Protein 2YXY (pdb70)

Radius of gyration: 14.59 Å; Cα contacts (8 Å, |Δi|>4): 160; chains: 1; bounding box: 30×33×34 Å

CATH classification: 1.10.287.880 (+1 more: 2.30.30.340)

Nearest PDB structures (foldseek):
  2yxy-assembly1_A  TM=1.010E+00  e=5.519E-20  Geobacillus kaustophilus HTA426
  1sf9-assembly1_A  TM=9.193E-01  e=1.520E-12  Bacillus subtilis
  7svs-assembly1_G  TM=8.072E-01  e=2.780E+00  Trichoderma reesei QM6a
  1luw-assembly1_B-2  TM=6.504E-01  e=1.474E+00  Homo sapiens
  1em1-assembly1_A  TM=4.804E-01  e=1.383E+00  Homo sapiens

Solvent-accessible surface area: 6908 Å² total; per-residue (Å²): 227,145,104,170,38,66,106,31,81,125,110,48,5,86,103,18,19,65,80,4,68,69,90,4,104,100,3,109,132,122,51,82,111,109,85,73,50,76,50,66,180,93,10,10,43,0,95,0,75,53,62,80,47,69,47,6,87,83,42,82,89,14,49,5,87,75,19,107,51,50,85,0,56,0,127,70,40,121,59,12,66,0,78,0,82,81,94,150,46,120,58,128,57,56,36,10,15,0,14,50,4,79,98,120

B-factor: mean 43.0, std 20.21, range [13.21, 140.35]

Secondary structure (DSSP, 8-sta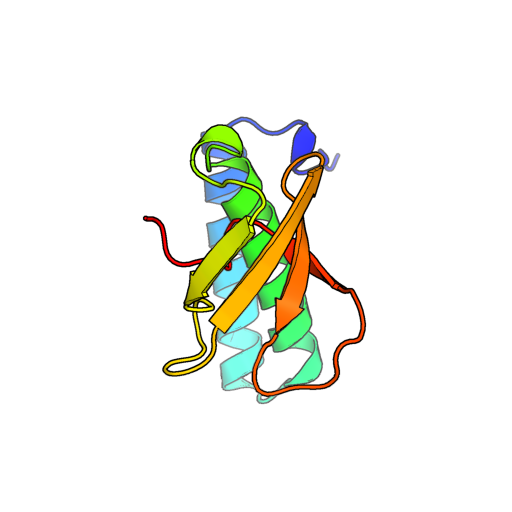te):
----GGG--HHHHHHHHHHHHHHHHHHHHHT-HHHHHHHHHHHHHHHHTTS-GGG--TT-EEEETTEEEEEEEEEEEETTEEEEEETTS-S--EEEEGGGB---

Foldseek 3Di:
DDDDLLPDDLVVLVVLLVVLVVVLVVCVVVVVVVSNVVSVQSNLQSVLSVDDQVLDDAQDKFDFAPHPPKIWHFHDDDDQWGWTGIPPDDRDIDIDGVSGGPGD

Sequence (104 aa):
EQKRYSEMTKEELQQEIAMLTEKARKAEQMGMVNEYAVYERKIAMAKAYMLNPADFHPGEIYEIEGAPGEYFKVRYLKGVFAWGWRLKGNGEEEALPISLLRKP

InterPro domains:
  IPR014938 YfhH-like [PF08838] (7-105)
  IPR036289 Hypothetical protein YfhH [SSF101697] (4-108)

Structure (mmCIF, N/CA/C/O backbone):
data_2YXY
#
_entry.id   2YXY
#
_cell.length_a   75.689
_cell.length_b   75.689
_cell.length_c   64.180
_cell.angle_alpha   90.00
_cell.angle_beta   90.00
_cell.angle_gamma   90.00
#
_symmetry.space_group_name_H-M   'P 43 21 2'
#
loop_
_entity.id
_entity.type
_entity.pdbx_description
1 polymer 'Hypothetical conserved protein, GK0453'
2 water water
#
loop_
_atom_site.group_PDB
_atom_site.id
_atom_site.type_symbol
_atom_site.label_atom_id
_atom_site.label_alt_id
_atom_site.label_comp_id
_atom_site.label_asym_id
_atom_site.label_entity_id
_atom_site.label_seq_id
_atom_site.pdbx_PDB_ins_code
_atom_site.Cartn_x
_atom_site.Cartn_y
_atom_site.Cartn_z
_atom_site.occupancy
_atom_site.B_iso_or_equiv
_atom_site.auth_seq_id
_atom_site.auth_comp_id
_atom_site.auth_asym_id
_atom_site.auth_atom_id
_atom_site.pdbx_PDB_model_num
ATOM 1 N N . GLU A 1 7 ? 4.888 57.817 21.013 1.00 74.19 5 GLU A N 1
ATOM 2 C CA . GLU A 1 7 ? 4.286 56.736 20.187 1.00 73.26 5 GLU A CA 1
ATOM 3 C C . GLU A 1 7 ? 5.358 56.080 19.309 1.00 68.49 5 GLU A C 1
ATOM 4 O O . GLU A 1 7 ? 6.235 56.753 18.778 1.00 70.31 5 GLU A O 1
ATOM 10 N N . GLN A 1 8 ? 5.262 54.765 19.148 1.00 63.22 6 GLN A N 1
ATOM 11 C CA . GLN A 1 8 ? 6.252 53.974 18.422 1.00 56.95 6 GLN A CA 1
ATOM 12 C C . GLN A 1 8 ? 7.069 54.410 17.209 1.00 49.44 6 GLN A C 1
ATOM 13 O O . GLN A 1 8 ? 6.572 54.675 16.114 1.00 44.56 6 GLN A O 1
ATOM 19 N N . LYS A 1 9 ? 8.371 54.453 17.442 1.00 41.61 7 LYS A N 1
ATOM 20 C CA . LYS A 1 9 ? 9.312 54.775 16.391 1.00 40.40 7 LYS A CA 1
ATOM 21 C C . LYS A 1 9 ? 9.575 53.473 15.623 1.00 32.78 7 LYS A C 1
ATOM 22 O O . LYS A 1 9 ? 9.582 52.380 16.203 1.00 31.16 7 LYS A O 1
ATOM 28 N N . ARG A 1 10 ? 9.787 53.608 14.325 1.00 28.68 8 ARG A N 1
ATOM 29 C CA . ARG A 1 10 ? 10.153 52.500 13.456 1.00 31.56 8 ARG A CA 1
ATOM 30 C C . ARG A 1 10 ? 11.603 52.147 13.807 1.00 26.06 8 ARG A C 1
ATOM 31 O O . ARG A 1 10 ? 12.363 53.011 14.240 1.00 20.47 8 ARG A O 1
ATOM 39 N N . TYR A 1 11 ? 11.994 50.890 13.634 1.00 26.40 9 TYR A N 1
ATOM 40 C CA . TYR A 1 11 ? 13.361 50.524 13.962 1.00 23.65 9 TYR A CA 1
ATOM 41 C C . TYR A 1 11 ? 14.376 51.369 13.191 1.00 23.89 9 TYR A C 1
ATOM 42 O O . TYR A 1 11 ? 15.455 51.706 13.720 1.00 20.98 9 TYR A O 1
ATOM 51 N N . SER A 1 12 ? 14.024 51.752 11.969 1.00 21.73 10 SER A N 1
ATOM 52 C CA . SER A 1 12 ? 14.935 52.559 11.146 1.00 27.01 10 SER A CA 1
ATOM 53 C C . SER A 1 12 ? 15.154 53.986 11.662 1.00 22.80 10 SER A C 1
ATOM 54 O O . SER A 1 12 ? 16.011 54.697 11.150 1.00 23.01 10 SER A O 1
ATOM 57 N N . GLU A 1 13 ? 14.405 54.393 12.685 1.00 22.25 11 GLU A N 1
ATOM 58 C CA . GLU A 1 13 ? 14.529 55.743 13.249 1.00 26.99 11 GLU A CA 1
ATOM 59 C C . GLU A 1 13 ? 15.112 55.732 14.664 1.00 27.22 11 GLU A C 1
ATOM 60 O O . GLU A 1 13 ? 15.381 56.782 15.241 1.00 25.79 11 GLU A O 1
ATOM 66 N N . MET A 1 14 ? 15.329 54.551 15.224 1.00 23.44 12 MET A N 1
ATOM 67 C CA . MET A 1 14 ? 15.835 54.466 16.594 1.00 22.14 12 MET A CA 1
ATOM 68 C C . MET A 1 14 ? 17.317 54.600 16.735 1.00 22.14 12 MET A C 1
ATOM 69 O O . MET A 1 14 ? 18.059 54.304 15.813 1.00 24.84 12 MET A O 1
ATOM 74 N N . THR A 1 15 ? 17.737 55.036 17.919 1.00 22.33 13 THR A N 1
ATOM 75 C CA . THR A 1 15 ? 19.149 55.150 18.240 1.00 22.63 13 THR A CA 1
ATOM 76 C C . THR A 1 15 ? 19.527 53.737 18.692 1.00 23.86 13 THR A C 1
ATOM 77 O O . THR A 1 15 ? 18.661 52.870 18.882 1.00 22.49 13 THR A O 1
ATOM 81 N N . LYS A 1 16 ? 20.807 53.527 18.945 1.00 20.00 14 LYS A N 1
ATOM 82 C CA . LYS A 1 16 ? 21.269 52.217 19.365 1.00 22.38 14 LYS A CA 1
ATOM 83 C C . LYS A 1 16 ? 20.656 51.878 20.722 1.00 24.71 14 LYS A C 1
ATOM 84 O O . LYS A 1 16 ? 20.194 50.754 20.959 1.00 19.97 14 LYS A O 1
ATOM 90 N N . GLU A 1 17 ? 20.640 52.855 21.617 1.00 24.20 15 GLU A N 1
ATOM 91 C CA . GLU A 1 17 ? 20.059 52.635 22.939 1.00 31.61 15 GLU A CA 1
ATOM 92 C C . GLU A 1 17 ? 18.587 52.202 22.847 1.00 28.63 15 GLU A C 1
ATOM 93 O O . GLU A 1 17 ? 18.148 51.324 23.586 1.00 30.65 15 GLU A O 1
ATOM 99 N N . GLU A 1 18 ? 17.836 52.805 21.927 1.00 25.10 16 GLU A N 1
ATOM 100 C CA . GLU A 1 18 ? 16.430 52.471 21.753 1.00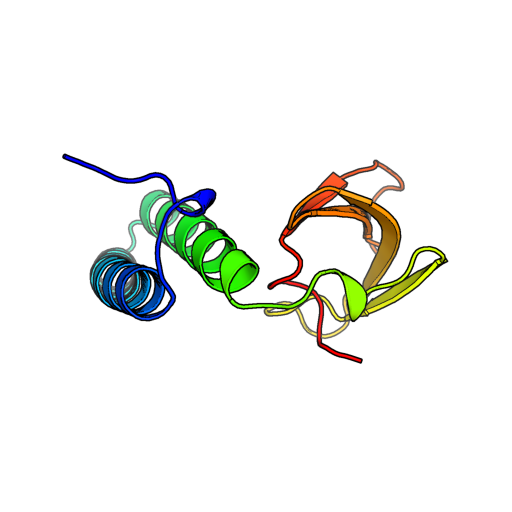 24.57 16 GLU A CA 1
ATOM 101 C C . GLU A 1 18 ? 16.266 51.087 21.135 1.00 24.36 16 GLU A C 1
ATOM 102 O O . GLU A 1 18 ? 15.375 50.337 21.515 1.00 25.33 16 GLU A O 1
ATOM 108 N N . LEU A 1 19 ? 17.131 50.747 20.188 1.00 19.96 17 LEU A N 1
ATOM 109 C CA . LEU A 1 19 ? 17.065 49.435 19.578 1.00 23.42 17 LEU A CA 1
ATOM 110 C C . LEU A 1 19 ? 17.343 48.380 20.642 1.00 24.39 17 LEU A C 1
ATOM 111 O O . LEU A 1 19 ? 16.626 47.389 20.708 1.00 24.48 17 LEU A O 1
ATOM 116 N N . GLN A 1 20 ? 18.349 48.614 21.493 1.00 24.27 18 GLN A N 1
ATOM 117 C CA . GLN A 1 20 ? 18.701 47.642 22.547 1.00 28.46 18 GLN A CA 1
ATOM 118 C C . GLN A 1 20 ? 17.567 47.412 23.542 1.00 29.27 18 GLN A C 1
ATOM 119 O O . GLN A 1 20 ? 17.337 46.273 23.981 1.00 28.64 18 GLN A O 1
ATOM 125 N N . GLN A 1 21 ? 16.894 48.502 23.919 1.00 22.64 19 GLN A N 1
ATOM 126 C CA . GLN A 1 21 ? 15.761 48.438 24.834 1.00 29.88 19 GLN A CA 1
ATOM 127 C C . GLN A 1 21 ? 14.603 47.683 24.156 1.00 27.96 19 GLN A C 1
ATOM 128 O O . GLN A 1 21 ? 13.905 46.903 24.796 1.00 24.26 19 GLN A O 1
ATOM 134 N N . GLU A 1 22 ? 14.375 47.947 22.871 1.00 22.28 20 GLU A N 1
ATOM 135 C CA . GLU A 1 22 ? 13.319 47.239 22.171 1.00 26.45 20 GLU A CA 1
ATOM 136 C C . GLU A 1 22 ? 13.685 45.729 22.181 1.00 24.80 20 GLU A C 1
ATOM 137 O O . GLU A 1 22 ? 12.865 44.876 22.498 1.00 21.35 20 GLU A O 1
ATOM 143 N N . ILE A 1 23 ? 14.938 45.413 21.887 1.00 19.06 21 ILE A N 1
ATOM 144 C CA . ILE A 1 23 ? 15.346 44.014 21.859 1.00 23.66 21 ILE A CA 1
ATOM 145 C C . ILE A 1 23 ? 15.166 43.332 23.213 1.00 27.17 21 ILE A C 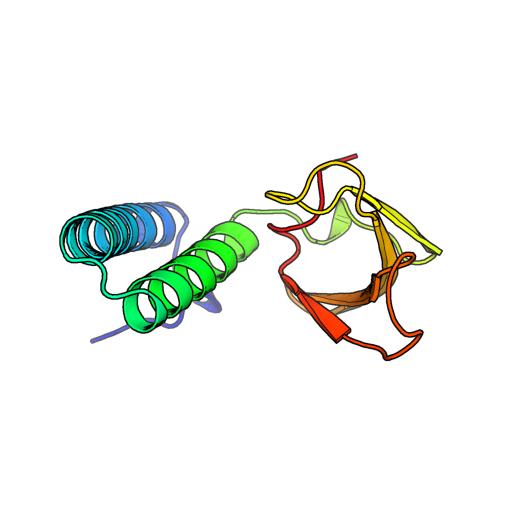1
ATOM 146 O O . ILE A 1 23 ? 14.742 42.170 23.269 1.00 21.77 21 ILE A O 1
ATOM 151 N N . ALA A 1 24 ? 15.484 44.041 24.299 1.00 26.02 22 ALA A N 1
ATOM 152 C CA . ALA A 1 24 ? 15.327 43.482 25.650 1.00 27.15 22 ALA A CA 1
ATOM 153 C C . ALA A 1 24 ? 13.840 43.195 25.924 1.00 27.00 22 ALA A C 1
ATOM 154 O O . ALA A 1 24 ? 13.486 42.186 26.519 1.00 28.30 22 ALA A O 1
ATOM 156 N N . MET A 1 25 ? 12.973 44.097 25.498 1.00 22.85 23 MET A N 1
ATOM 157 C CA . MET A 1 25 ? 11.539 43.923 25.696 1.00 23.36 23 MET A CA 1
ATOM 158 C C . MET A 1 25 ? 11.015 42.734 24.866 1.00 24.69 23 MET A C 1
ATOM 159 O O . MET A 1 25 ? 10.245 41.905 25.355 1.00 22.42 23 MET A O 1
ATOM 164 N N . LEU A 1 26 ? 11.437 42.661 23.606 1.00 24.41 24 LEU A N 1
ATOM 165 C CA . LEU A 1 26 ? 11.019 41.583 22.712 1.00 23.50 24 LEU A CA 1
ATOM 166 C C . LEU A 1 26 ? 11.548 40.240 23.237 1.00 25.60 24 LEU A C 1
ATOM 167 O O . LEU A 1 26 ? 10.847 39.212 23.191 1.00 19.09 24 LEU A O 1
ATOM 172 N N . THR A 1 27 ? 12.776 40.261 23.753 1.00 15.82 25 THR A N 1
ATOM 173 C CA . THR A 1 27 ? 13.408 39.054 24.277 1.00 21.36 25 THR A CA 1
ATOM 174 C C . THR A 1 27 ? 12.610 38.474 25.446 1.00 24.87 25 THR A C 1
ATOM 175 O O . THR A 1 27 ? 12.431 37.260 25.531 1.00 29.35 25 THR A O 1
ATOM 179 N N . GLU A 1 28 ? 12.105 39.336 26.325 1.00 21.81 26 GLU A N 1
ATOM 180 C CA . GLU A 1 28 ? 11.324 38.870 27.466 1.00 25.09 26 GLU A CA 1
ATOM 181 C C . GLU A 1 28 ? 9.966 38.285 27.011 1.00 27.83 26 GLU A C 1
ATOM 182 O O . GLU A 1 28 ? 9.502 37.285 27.550 1.00 26.62 26 GLU A O 1
ATOM 188 N N . LYS A 1 29 ? 9.329 38.899 26.025 1.00 23.97 27 LYS A N 1
ATOM 189 C CA . LYS A 1 29 ? 8.083 38.353 25.512 1.00 23.70 27 LYS A CA 1
ATOM 190 C C . LYS A 1 29 ? 8.373 37.028 24.778 1.00 22.24 27 LYS A C 1
ATOM 191 O O . LYS A 1 29 ? 7.611 36.069 24.880 1.00 25.12 27 LYS A O 1
ATOM 197 N N . ALA A 1 30 ? 9.458 36.983 24.012 1.00 16.59 28 ALA A N 1
ATOM 198 C CA . ALA A 1 30 ? 9.806 35.750 23.304 1.00 22.75 28 ALA A CA 1
ATOM 199 C C . ALA A 1 30 ? 9.989 34.620 24.328 1.00 24.38 28 ALA A C 1
ATOM 200 O O . ALA A 1 30 ? 9.548 33.492 24.105 1.00 19.45 28 ALA A O 1
ATOM 202 N N . ARG A 1 31 ? 10.631 34.946 25.451 1.00 21.08 29 ARG A N 1
ATOM 203 C CA . ARG A 1 31 ? 10.894 33.983 26.521 1.00 20.06 29 ARG A CA 1
ATOM 204 C C . ARG A 1 31 ? 9.601 33.414 27.123 1.00 26.24 29 ARG A C 1
ATOM 205 O O . ARG A 1 31 ? 9.480 32.190 27.344 1.00 18.38 29 ARG A O 1
ATOM 213 N N . LYS A 1 32 ? 8.636 34.290 27.402 1.00 19.17 30 LYS A N 1
ATOM 214 C CA . LYS A 1 32 ? 7.363 33.830 27.939 1.00 22.87 30 LYS A CA 1
ATOM 215 C C . LYS A 1 32 ? 6.579 33.036 26.891 1.00 22.48 30 LYS A C 1
ATOM 216 O O . LYS A 1 32 ? 5.917 32.048 27.216 1.00 20.87 30 LYS A O 1
ATOM 222 N N . ALA A 1 33 ? 6.638 33.472 25.633 1.00 22.57 31 ALA A N 1
ATOM 223 C CA . ALA A 1 33 ? 5.924 32.760 24.582 1.00 23.42 31 ALA A CA 1
ATOM 224 C C . ALA A 1 33 ? 6.464 31.329 24.494 1.00 23.63 31 ALA A C 1
ATOM 225 O O . ALA A 1 33 ? 5.707 30.365 24.311 1.00 22.53 31 ALA A O 1
ATOM 227 N N . GLU A 1 34 ? 7.776 31.200 24.650 1.00 20.42 32 GLU A N 1
ATOM 228 C CA . GLU A 1 34 ? 8.427 29.899 24.593 1.00 24.17 32 GLU A CA 1
ATOM 229 C C . GLU A 1 34 ? 8.029 29.001 25.762 1.00 25.98 32 GLU A C 1
ATOM 230 O O . GLU A 1 34 ? 7.819 27.812 25.570 1.00 20.55 32 GLU A O 1
ATOM 236 N N . GLN A 1 35 ? 7.936 29.562 26.967 1.00 26.30 33 GLN A N 1
ATOM 237 C CA . GLN A 1 35 ? 7.532 28.784 28.140 1.00 25.59 33 GLN A CA 1
ATOM 238 C C . GLN A 1 35 ? 6.100 28.323 27.994 1.00 24.44 33 GLN A C 1
ATOM 239 O O . GLN A 1 35 ? 5.731 27.296 28.540 1.00 25.06 33 GLN A O 1
ATOM 245 N N . MET A 1 36 ? 5.285 29.101 27.281 1.00 21.46 34 MET A N 1
ATOM 246 C CA . MET A 1 36 ? 3.873 28.764 27.123 1.00 20.62 34 MET A CA 1
ATOM 247 C C . MET A 1 36 ? 3.599 27.909 25.902 1.00 21.55 34 MET A C 1
ATOM 248 O O . MET A 1 36 ? 2.468 27.449 25.695 1.00 20.99 34 MET A O 1
ATOM 253 N N . GLY A 1 37 ? 4.624 27.697 25.088 1.00 22.29 35 GLY A N 1
ATOM 254 C CA . GLY A 1 37 ? 4.444 26.899 23.892 1.00 21.59 35 GLY A CA 1
ATOM 255 C C . GLY A 1 37 ? 3.681 27.615 22.784 1.00 27.88 35 GLY A C 1
ATOM 256 O O . GLY A 1 37 ? 3.012 26.986 21.943 1.00 26.86 35 GLY A O 1
ATOM 257 N N . MET A 1 38 ? 3.781 28.938 22.753 1.00 25.75 36 MET A N 1
ATOM 258 C CA . MET A 1 38 ? 3.086 29.693 21.708 1.00 29.69 36 MET A CA 1
ATOM 259 C C . MET A 1 38 ? 4.087 29.864 20.563 1.00 28.56 36 MET A C 1
ATOM 260 O O . MET A 1 38 ? 4.690 30.927 20.370 1.00 21.51 36 MET A O 1
ATOM 265 N N . VAL A 1 39 ? 4.256 28.783 19.817 1.00 26.90 37 VAL A N 1
ATOM 266 C CA . VAL A 1 39 ? 5.217 28.712 18.735 1.00 29.09 37 VAL A CA 1
ATOM 267 C C . VAL A 1 39 ? 5.164 29.788 17.660 1.00 31.18 37 VAL A C 1
ATOM 268 O O . VAL A 1 39 ? 6.208 30.234 17.173 1.00 25.99 37 VAL A O 1
ATOM 272 N N . ASN A 1 40 ? 3.959 30.207 17.286 1.00 27.25 38 ASN A N 1
ATOM 273 C CA . ASN A 1 40 ? 3.806 31.225 16.260 1.00 29.12 38 ASN A CA 1
ATOM 274 C C . ASN A 1 40 ? 4.147 32.623 16.796 1.00 31.89 38 ASN A C 1
ATOM 275 O O . ASN A 1 40 ? 4.777 33.428 16.109 1.00 26.20 38 ASN A O 1
ATOM 280 N N . GLU A 1 41 ? 3.708 32.904 18.021 1.00 30.28 39 GLU A N 1
ATOM 281 C CA . GLU A 1 41 ? 3.977 34.180 18.673 1.00 27.85 39 GLU A CA 1
ATOM 282 C C . GLU A 1 41 ? 5.494 34.313 18.904 1.00 24.86 39 GLU A C 1
ATOM 283 O O . GLU A 1 41 ? 6.081 35.377 18.714 1.00 23.27 39 GLU A O 1
ATOM 289 N 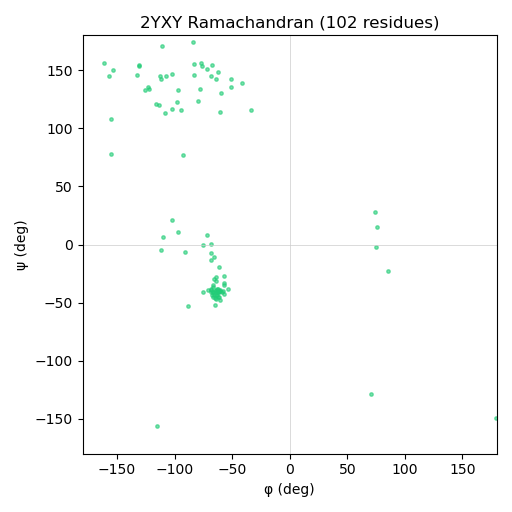N . TYR A 1 42 ? 6.124 33.208 19.291 1.00 22.77 40 TYR A N 1
ATOM 290 C CA . TYR A 1 42 ? 7.552 33.200 19.532 1.00 23.66 40 TYR A CA 1
ATOM 291 C C . TYR A 1 42 ? 8.314 33.577 18.253 1.00 27.38 40 TYR A C 1
ATOM 292 O O . TYR A 1 42 ? 9.228 34.422 18.295 1.00 22.41 40 TYR A O 1
ATOM 301 N N . ALA A 1 43 ? 7.943 32.950 17.129 1.00 20.52 41 ALA A N 1
ATOM 302 C CA . ALA A 1 43 ? 8.608 33.211 15.849 1.00 21.84 41 ALA A CA 1
ATOM 303 C C . ALA A 1 43 ? 8.397 34.670 15.386 1.00 23.10 41 ALA A C 1
ATOM 304 O O . ALA A 1 43 ? 9.257 35.235 14.719 1.00 22.17 41 ALA A O 1
ATOM 306 N N . VAL A 1 44 ? 7.254 35.265 15.727 1.00 24.40 42 VAL A N 1
ATOM 307 C CA . VAL A 1 44 ? 7.001 36.662 15.383 1.00 19.75 42 VAL A CA 1
ATOM 308 C C . VAL A 1 44 ? 7.969 37.534 16.189 1.00 21.01 42 VAL A C 1
ATOM 309 O O . VAL A 1 44 ? 8.558 38.456 15.645 1.00 20.93 42 VAL A O 1
ATOM 313 N N . TYR A 1 45 ? 8.164 37.234 17.481 1.00 19.59 43 TYR A N 1
ATOM 314 C CA . TYR A 1 45 ? 9.080 38.049 18.286 1.00 19.27 43 TYR A CA 1
ATOM 315 C C . TYR A 1 45 ? 10.521 37.885 17.807 1.00 18.49 43 TYR A C 1
ATOM 316 O O . TYR A 1 45 ? 11.283 38.852 17.796 1.00 22.11 43 TYR A O 1
ATOM 325 N N . GLU A 1 46 ? 10.890 36.678 17.382 1.00 23.81 44 GLU A N 1
ATOM 326 C CA . GLU A 1 46 ? 12.250 36.444 16.895 1.00 22.13 44 GLU A CA 1
ATOM 327 C C . GLU A 1 46 ? 12.509 37.213 15.597 1.00 21.62 44 GLU A C 1
ATOM 328 O O . GLU A 1 46 ? 13.624 37.642 15.361 1.00 22.74 44 GLU A O 1
ATOM 334 N N . ARG A 1 47 ? 11.500 37.352 14.742 1.00 16.31 45 ARG A N 1
ATOM 335 C CA . ARG A 1 47 ? 11.678 38.135 13.513 1.00 22.69 45 ARG A CA 1
ATOM 336 C C . ARG A 1 47 ? 11.916 39.599 13.853 1.00 20.10 45 ARG A C 1
ATOM 337 O O . ARG A 1 47 ? 12.770 40.252 13.253 1.00 22.54 45 ARG A O 1
ATOM 345 N N . LYS A 1 48 ? 11.137 40.128 14.798 1.00 17.46 46 LYS A N 1
ATOM 346 C CA . LYS A 1 48 ? 11.286 41.525 15.195 1.00 18.85 46 LYS A CA 1
ATOM 347 C C . LYS A 1 48 ? 12.656 41.771 15.794 1.00 15.36 46 LYS A C 1
ATOM 348 O O . LYS A 1 48 ? 13.265 42.822 15.568 1.00 22.48 46 LYS A O 1
ATOM 354 N N . ILE A 1 49 ? 13.136 40.800 16.572 1.00 19.76 47 ILE A N 1
ATOM 355 C CA . ILE A 1 49 ? 14.456 40.896 17.197 1.00 20.00 47 ILE A CA 1
ATOM 356 C C . ILE A 1 49 ? 15.522 40.932 16.107 1.00 20.40 47 ILE A C 1
ATOM 357 O O . ILE A 1 49 ? 16.422 41.751 16.148 1.00 18.87 47 ILE A O 1
ATOM 362 N N . ALA A 1 50 ? 15.411 40.029 15.138 1.00 14.60 48 ALA A N 1
ATOM 363 C CA . ALA A 1 50 ? 16.371 39.989 14.041 1.00 25.31 48 ALA A CA 1
ATOM 364 C C . ALA A 1 50 ? 16.396 41.354 13.331 1.00 22.74 48 ALA A C 1
ATOM 365 O O . ALA A 1 50 ? 17.468 41.871 12.970 1.00 23.21 48 ALA A O 1
ATOM 367 N N . MET A 1 51 ? 15.218 41.932 13.118 1.00 19.80 49 MET A N 1
ATOM 368 C CA . MET A 1 51 ? 15.150 43.225 12.439 1.00 18.61 49 MET A CA 1
ATOM 369 C C . M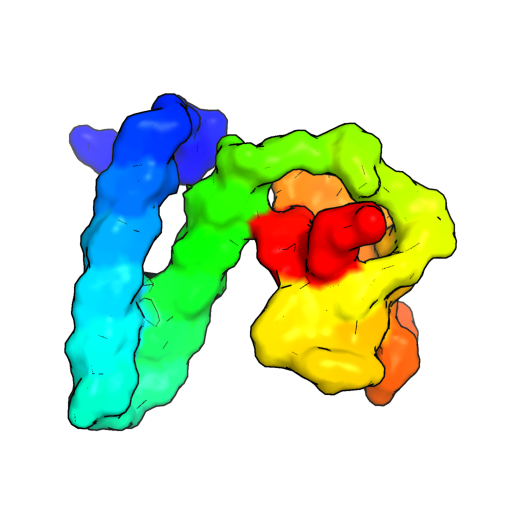ET A 1 51 ? 15.800 44.309 13.264 1.00 19.18 49 MET A C 1
ATOM 370 O O . MET A 1 51 ? 16.569 45.100 12.734 1.00 22.37 49 MET A O 1
ATOM 375 N N . ALA A 1 52 ? 15.492 44.362 14.558 1.00 15.64 50 ALA A N 1
ATOM 376 C CA . ALA A 1 52 ? 16.109 45.382 15.378 1.00 19.48 50 ALA A CA 1
ATOM 377 C C . ALA A 1 52 ? 17.640 45.197 15.383 1.00 26.15 50 ALA A C 1
ATOM 378 O O . ALA A 1 52 ? 18.381 46.178 15.342 1.00 21.64 50 ALA A O 1
ATOM 380 N N . LYS A 1 53 ? 18.111 43.951 15.439 1.00 18.80 51 LYS A N 1
ATOM 381 C CA . LYS A 1 53 ? 19.553 43.704 15.425 1.00 20.62 51 LYS A CA 1
ATOM 382 C C . LYS A 1 53 ? 20.213 44.192 14.129 1.00 18.84 51 LYS A C 1
ATOM 383 O O . LYS A 1 53 ? 21.301 44.752 14.166 1.00 19.19 51 LYS A O 1
ATOM 389 N N . ALA A 1 54 ? 19.525 44.012 13.006 1.00 18.08 52 ALA A N 1
ATOM 390 C CA . ALA A 1 54 ? 20.038 44.415 11.713 1.00 22.77 52 ALA A CA 1
ATOM 391 C C . ALA A 1 54 ? 20.382 45.900 11.646 1.00 25.86 52 ALA A C 1
ATOM 392 O O . ALA A 1 54 ? 21.320 46.293 10.947 1.00 21.70 52 ALA A O 1
ATOM 394 N N . TYR A 1 55 ? 19.599 46.715 12.346 1.00 21.92 53 TYR A N 1
ATOM 395 C CA . TYR A 1 55 ? 19.832 48.144 12.371 1.00 22.21 53 TYR A CA 1
ATOM 396 C C . TYR A 1 55 ? 21.012 48.548 13.256 1.00 25.62 53 TYR A C 1
ATOM 397 O O . TYR A 1 55 ? 21.295 49.731 13.380 1.00 27.70 53 TYR A O 1
ATOM 406 N N . MET A 1 56 ? 21.675 47.578 13.892 1.00 21.35 54 MET A N 1
ATOM 407 C CA . MET A 1 56 ? 22.863 47.864 14.709 1.00 28.24 54 MET A CA 1
ATOM 408 C C . MET A 1 56 ? 24.091 47.294 13.985 1.00 33.09 54 MET A C 1
ATOM 409 O O . MET A 1 56 ? 25.192 47.297 14.524 1.00 32.62 54 MET A O 1
ATOM 414 N N . LEU A 1 57 ? 23.893 46.803 12.765 1.00 30.89 55 LEU A N 1
ATOM 415 C CA . LEU A 1 57 ? 25.003 46.257 11.983 1.00 37.17 55 LEU A CA 1
ATOM 416 C C . LEU A 1 57 ? 25.327 47.141 10.783 1.00 37.18 55 LEU A C 1
ATOM 417 O O . LEU A 1 57 ? 24.579 48.062 10.446 1.00 37.86 55 LEU A O 1
ATOM 422 N N . ASN A 1 58 ? 26.437 46.831 10.119 1.00 38.70 56 ASN A N 1
ATOM 423 C CA . ASN A 1 58 ? 26.880 47.619 8.974 1.00 38.03 56 ASN A CA 1
ATOM 424 C C . ASN A 1 58 ? 26.686 46.830 7.689 1.00 34.55 56 ASN A C 1
ATOM 425 O O . ASN A 1 58 ? 27.331 45.800 7.464 1.00 33.52 56 ASN A O 1
ATOM 430 N N . PRO A 1 59 ? 25.774 47.301 6.829 1.00 29.67 57 PRO A N 1
ATOM 431 C CA . PRO A 1 59 ? 25.453 46.669 5.554 1.00 30.41 57 PRO A CA 1
ATOM 432 C C . PRO A 1 59 ? 26.699 46.520 4.675 1.00 41.72 57 PRO A C 1
ATOM 433 O O . PRO A 1 59 ? 26.777 45.614 3.845 1.00 39.81 57 PRO A O 1
ATOM 437 N N . ALA A 1 60 ? 27.673 47.406 4.875 1.00 44.26 58 ALA A N 1
ATOM 438 C CA . ALA A 1 60 ? 28.914 47.387 4.099 1.00 48.53 58 ALA A CA 1
ATOM 439 C C . ALA A 1 60 ? 29.742 46.127 4.333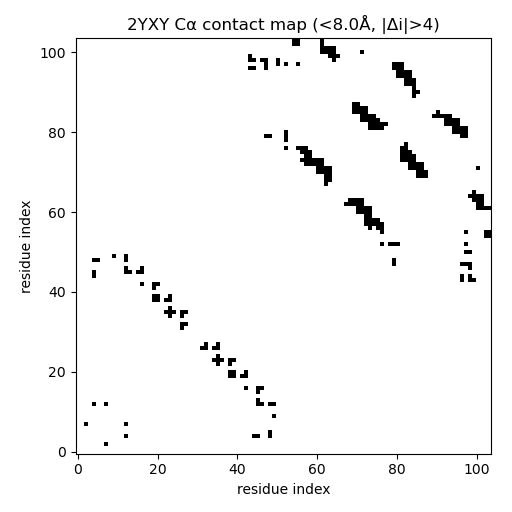 1.00 49.15 58 ALA A C 1
ATOM 440 O O . ALA A 1 60 ? 30.493 45.720 3.454 1.00 52.58 58 ALA A O 1
ATOM 442 N N . ASP A 1 61 ? 29.617 45.520 5.513 1.00 45.21 59 ASP A N 1
ATOM 443 C CA . ASP A 1 61 ? 30.357 44.304 5.823 1.00 43.19 59 ASP A CA 1
ATOM 444 C C . ASP A 1 61 ? 29.912 43.133 4.954 1.00 42.74 59 ASP A C 1
ATOM 445 O O . ASP A 1 61 ? 30.547 42.075 4.947 1.00 43.87 59 ASP A O 1
ATOM 450 N N . PHE A 1 62 ? 28.815 43.314 4.230 1.00 41.20 60 PHE A N 1
ATOM 451 C CA . PHE A 1 62 ? 28.299 42.244 3.387 1.00 43.41 60 PHE A CA 1
ATOM 452 C C . PHE A 1 62 ? 28.443 42.597 1.918 1.00 41.72 60 PHE A C 1
ATOM 453 O O . PHE A 1 62 ? 28.265 43.754 1.535 1.00 40.36 60 PHE A O 1
ATOM 461 N N . HIS A 1 63 ? 28.764 41.595 1.100 1.00 39.22 61 HIS A N 1
ATOM 462 C CA . HIS A 1 63 ? 29.004 41.836 -0.321 1.00 42.59 61 HIS A CA 1
ATOM 463 C C . HIS A 1 63 ? 28.297 40.876 -1.276 1.00 39.13 61 HIS A C 1
ATOM 464 O O . HIS A 1 63 ? 28.126 39.696 -0.984 1.00 39.85 61 HIS A O 1
ATOM 471 N N . PRO A 1 64 ? 27.883 41.384 -2.444 1.00 36.42 62 PRO A N 1
ATOM 472 C CA . PRO A 1 64 ? 27.205 40.567 -3.446 1.00 40.45 62 PRO A CA 1
ATOM 473 C C . PRO A 1 64 ? 28.176 39.476 -3.900 1.00 42.97 62 PRO A C 1
ATOM 474 O O . PRO A 1 64 ? 29.385 39.689 -3.924 1.00 40.55 62 PRO A O 1
ATOM 478 N N . GLY A 1 65 ? 27.646 38.314 -4.265 1.00 43.55 63 GLY A N 1
ATOM 479 C CA . GLY A 1 65 ? 28.509 37.240 -4.700 1.00 48.68 63 GLY A CA 1
ATOM 480 C C . GLY A 1 65 ? 29.050 36.425 -3.548 1.00 47.01 63 GLY A C 1
ATOM 481 O O . GLY A 1 65 ? 29.436 35.273 -3.737 1.00 51.25 63 GLY A O 1
ATOM 482 N N . GLU A 1 66 ? 29.091 37.017 -2.359 1.00 44.00 64 GLU A N 1
ATOM 483 C CA . GLU A 1 66 ? 29.575 36.298 -1.187 1.00 44.68 64 GLU A CA 1
ATOM 484 C C . GLU A 1 66 ? 28.514 35.326 -0.655 1.00 43.49 64 GLU A C 1
ATOM 485 O O . GLU A 1 66 ? 27.310 35.498 -0.886 1.00 44.16 64 GLU A O 1
ATOM 491 N N . ILE A 1 67 ? 28.975 34.306 0.057 1.00 41.11 65 ILE A N 1
ATOM 492 C CA . ILE A 1 67 ? 28.110 33.278 0.618 1.00 39.07 65 ILE A CA 1
ATOM 493 C C . ILE A 1 67 ? 28.337 33.278 2.127 1.00 43.80 65 ILE A C 1
ATOM 494 O O . ILE A 1 67 ? 29.491 33.314 2.590 1.00 40.18 65 ILE A O 1
ATOM 499 N N . TYR A 1 68 ? 27.257 33.245 2.906 1.00 33.78 66 TYR A N 1
ATOM 500 C CA . TYR A 1 68 ? 27.436 33.251 4.357 1.00 36.67 66 TYR A CA 1
ATOM 501 C C . TYR A 1 68 ? 26.657 32.178 5.114 1.00 32.69 66 TYR A C 1
ATOM 502 O O . TYR A 1 68 ? 25.619 31.716 4.658 1.00 31.96 66 TYR A O 1
ATOM 511 N N . GLU A 1 69 ? 27.170 31.800 6.282 1.00 36.49 67 GLU A N 1
ATOM 512 C CA . GLU A 1 69 ? 26.459 30.868 7.141 1.00 43.22 67 GLU A CA 1
ATOM 513 C C . GLU A 1 69 ? 25.239 31.650 7.627 1.00 41.89 67 GLU A C 1
ATOM 514 O O . GLU A 1 69 ? 25.320 32.865 7.864 1.00 38.96 67 GLU A O 1
ATOM 520 N N . ILE A 1 70 ? 24.125 30.955 7.797 1.00 41.93 68 ILE A N 1
ATOM 521 C CA . ILE A 1 70 ? 22.903 31.587 8.269 1.00 42.15 68 ILE A CA 1
ATOM 522 C C . ILE A 1 70 ? 22.789 31.435 9.778 1.00 44.75 68 ILE A C 1
ATOM 523 O O . ILE A 1 70 ? 22.682 30.320 10.287 1.00 46.94 68 ILE A O 1
ATOM 528 N N . GLU A 1 71 ? 22.824 32.568 10.477 1.00 44.57 69 GLU A N 1
ATOM 529 C CA . GLU A 1 71 ? 22.728 32.625 11.936 1.00 44.27 69 GLU A CA 1
ATOM 530 C C . GLU A 1 71 ? 21.523 31.842 12.431 1.00 40.94 69 GLU A C 1
ATOM 531 O O . GLU A 1 71 ? 20.442 31.953 11.874 1.00 45.70 69 GLU A O 1
ATOM 537 N N . GLY A 1 72 ? 21.719 31.051 13.479 1.00 43.77 70 GLY A N 1
ATOM 538 C CA . GLY A 1 72 ? 20.632 30.261 14.022 1.00 44.89 70 GLY A CA 1
ATOM 539 C C . GLY A 1 72 ? 20.316 29.050 13.168 1.00 54.13 70 GLY A C 1
ATOM 540 O O . GLY A 1 72 ? 19.260 28.437 13.320 1.00 53.96 70 GLY A O 1
ATOM 541 N N . ALA A 1 73 ? 21.218 28.699 12.257 1.00 52.27 71 ALA A N 1
ATOM 542 C CA . ALA A 1 73 ? 20.989 27.545 11.400 1.00 54.84 71 ALA A CA 1
ATOM 543 C C . ALA A 1 73 ? 22.307 26.962 10.899 1.00 56.90 71 ALA A C 1
ATOM 544 O O . ALA A 1 73 ? 22.709 27.180 9.756 1.00 57.34 71 ALA A O 1
ATOM 546 N N . PRO A 1 74 ? 22.995 26.201 11.756 1.00 59.90 72 PRO A N 1
ATOM 547 C CA . PRO A 1 74 ? 24.282 25.568 11.428 1.00 61.14 72 PRO A CA 1
ATOM 548 C C . PRO A 1 74 ? 24.265 24.763 10.125 1.00 58.23 72 PRO A C 1
ATOM 549 O O . PRO A 1 74 ? 23.275 24.102 9.808 1.00 56.64 72 PRO A O 1
ATOM 553 N N . GLY A 1 75 ? 25.362 24.827 9.374 1.00 58.63 73 GLY A N 1
ATOM 554 C CA . GLY A 1 75 ? 25.453 24.088 8.123 1.00 59.03 73 GLY A CA 1
ATOM 555 C C . GLY A 1 75 ? 24.673 24.634 6.934 1.00 60.22 73 GLY A C 1
ATOM 556 O O . GLY A 1 75 ? 24.736 24.068 5.838 1.00 63.36 73 GLY A O 1
ATOM 557 N N . GLU A 1 76 ? 23.934 25.723 7.123 1.00 55.72 74 GLU A N 1
ATOM 558 C CA . GLU A 1 76 ? 23.176 26.300 6.016 1.00 50.07 74 GLU A CA 1
ATOM 559 C C . GLU A 1 76 ? 23.843 27.597 5.564 1.00 47.76 74 GLU A C 1
ATOM 560 O O . GLU A 1 76 ? 24.406 28.333 6.382 1.00 43.43 74 GLU A O 1
ATOM 566 N N . TYR A 1 77 ? 23.803 27.864 4.260 1.00 43.55 75 TYR A N 1
ATOM 567 C CA . TYR A 1 77 ? 24.460 29.049 3.713 1.00 38.02 75 TYR A CA 1
ATOM 568 C C . TYR A 1 77 ? 23.573 29.854 2.803 1.00 35.82 75 TYR A C 1
ATOM 569 O O . TYR A 1 77 ? 22.643 29.326 2.184 1.00 37.86 75 TYR A O 1
ATOM 578 N N . PHE A 1 78 ? 23.887 31.140 2.706 1.00 35.87 76 PHE A N 1
ATOM 579 C CA . PHE A 1 78 ? 23.107 32.056 1.885 1.00 32.71 76 PHE A CA 1
ATOM 580 C C . PHE A 1 78 ? 24.032 32.757 0.901 1.00 32.97 76 PHE A C 1
ATOM 581 O O . PHE A 1 78 ? 25.087 33.266 1.270 1.00 34.33 76 PHE A O 1
ATOM 589 N N . LYS A 1 79 ? 23.622 32.797 -0.354 1.00 37.77 77 LYS A N 1
ATOM 590 C CA . LYS A 1 79 ? 24.422 33.432 -1.380 1.00 40.87 77 LYS A CA 1
ATOM 591 C C . LYS A 1 79 ? 23.810 34.794 -1.658 1.00 36.61 77 LYS A C 1
ATOM 592 O O . LYS A 1 79 ? 22.681 34.885 -2.116 1.00 37.59 77 LYS A O 1
ATOM 598 N N . VAL A 1 80 ? 24.562 35.852 -1.391 1.00 39.54 78 VAL A N 1
ATOM 599 C CA . VAL A 1 80 ? 24.043 37.194 -1.589 1.00 40.63 78 VAL A CA 1
ATOM 600 C C . VAL A 1 80 ? 24.073 37.692 -3.035 1.00 43.06 78 VAL A C 1
ATOM 601 O O . VAL A 1 80 ? 25.119 37.724 -3.678 1.00 44.74 78 VAL A O 1
ATOM 605 N N . ARG A 1 81 ? 22.913 38.084 -3.536 1.00 39.39 79 ARG A N 1
ATOM 606 C CA . ARG A 1 81 ? 22.813 38.617 -4.873 1.00 38.28 79 ARG A CA 1
ATOM 607 C C . ARG A 1 81 ? 23.052 40.111 -4.711 1.00 41.47 79 ARG A C 1
ATOM 608 O O . ARG A 1 81 ? 23.909 40.687 -5.377 1.00 36.69 79 ARG A O 1
ATOM 616 N N . TYR A 1 82 ? 22.302 40.747 -3.814 1.00 42.64 80 TYR A N 1
ATOM 617 C CA . TYR A 1 82 ? 22.505 42.175 -3.595 1.00 46.46 80 TYR A CA 1
ATOM 618 C C . TYR A 1 82 ? 21.934 42.675 -2.278 1.00 44.93 80 TYR A C 1
ATOM 619 O O . TYR A 1 82 ? 21.012 42.080 -1.720 1.00 41.80 80 TYR A O 1
ATOM 628 N N . LEU A 1 83 ? 22.497 43.778 -1.801 1.00 42.30 81 LEU A N 1
ATOM 629 C CA . LEU A 1 83 ? 22.083 44.397 -0.560 1.00 39.96 81 LEU A CA 1
ATOM 630 C C . LEU A 1 83 ? 21.201 45.631 -0.781 1.00 46.24 81 LEU A C 1
ATOM 631 O O . LEU A 1 83 ? 21.364 46.374 -1.754 1.00 44.04 81 LEU A O 1
ATOM 636 N N . LYS A 1 84 ? 20.267 45.845 0.142 1.00 44.26 82 LYS A N 1
ATOM 637 C CA . LYS A 1 84 ? 19.337 46.965 0.081 1.00 43.35 82 LYS A CA 1
ATOM 638 C C . LYS A 1 84 ? 18.852 47.286 1.491 1.00 39.92 82 LYS A C 1
ATOM 639 O O . LYS A 1 84 ? 18.073 46.532 2.067 1.00 41.28 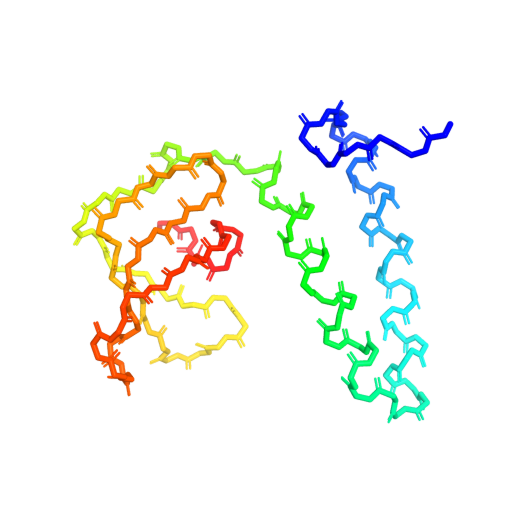82 LYS A O 1
ATOM 645 N N . GLY A 1 85 ? 19.308 48.404 2.041 1.00 41.15 83 GLY A N 1
ATOM 646 C CA . GLY A 1 85 ? 18.907 48.765 3.389 1.00 38.48 83 GLY A CA 1
ATOM 647 C C . GLY A 1 85 ? 19.584 47.785 4.325 1.00 39.44 83 GLY A C 1
ATOM 648 O O . GLY A 1 85 ? 20.799 47.587 4.224 1.00 39.62 83 GLY A O 1
ATOM 649 N N . VAL A 1 86 ? 18.820 47.151 5.216 1.00 32.38 84 VAL A N 1
ATOM 650 C CA . VAL A 1 86 ? 19.413 46.187 6.140 1.00 29.93 84 VAL A CA 1
ATOM 651 C C . VAL A 1 86 ? 19.114 44.768 5.668 1.00 29.80 84 VAL A C 1
ATOM 652 O O . VAL A 1 86 ? 19.176 43.806 6.439 1.00 30.34 84 VAL A O 1
ATOM 656 N N . PHE A 1 87 ? 18.799 44.657 4.381 1.00 22.28 85 PHE A N 1
ATOM 657 C CA . PHE A 1 87 ? 18.460 43.389 3.750 1.00 26.94 85 PHE A CA 1
ATOM 658 C C . PHE A 1 87 ? 19.463 42.873 2.707 1.00 33.35 85 PHE A C 1
ATOM 659 O O . PHE A 1 87 ? 20.089 43.630 1.952 1.00 28.17 85 PHE A O 1
ATOM 667 N N . ALA A 1 88 ? 19.601 41.560 2.681 1.00 32.58 86 ALA A N 1
ATOM 668 C CA . ALA A 1 88 ? 20.469 40.910 1.723 1.00 33.22 86 ALA A CA 1
ATOM 669 C C . ALA A 1 88 ? 19.507 40.085 0.904 1.00 31.41 86 ALA A C 1
ATOM 670 O O . ALA A 1 88 ? 18.772 39.275 1.455 1.00 30.21 86 ALA A O 1
ATOM 672 N N . TRP A 1 89 ? 19.457 40.330 -0.398 1.00 34.33 87 TRP A N 1
ATOM 673 C CA . TRP A 1 89 ? 18.595 39.543 -1.269 1.00 34.15 87 TRP A CA 1
ATOM 674 C C . TRP A 1 89 ? 19.504 38.477 -1.869 1.00 38.23 87 TRP A C 1
ATOM 675 O O . TRP A 1 89 ? 20.603 38.779 -2.337 1.00 33.76 87 TRP A O 1
ATOM 686 N N . GLY A 1 90 ? 19.040 37.239 -1.852 1.00 37.35 88 GLY A N 1
ATOM 687 C CA . GLY A 1 90 ? 19.836 36.141 -2.369 1.00 41.46 88 GLY A CA 1
ATOM 688 C C . GLY A 1 90 ? 19.064 34.851 -2.210 1.00 39.17 88 GLY A C 1
ATOM 689 O O . GLY A 1 90 ? 17.834 34.856 -2.247 1.00 42.54 88 GLY A O 1
ATOM 690 N N . TRP A 1 91 ? 19.766 33.744 -2.012 1.00 45.54 89 TRP A N 1
ATOM 691 C CA . TRP A 1 91 ? 19.088 32.462 -1.867 1.00 45.64 89 TRP A CA 1
ATOM 692 C C . TRP A 1 91 ? 19.879 31.462 -1.042 1.00 47.04 89 TRP A C 1
ATOM 693 O O . TRP A 1 91 ? 21.114 31.507 -1.007 1.00 48.68 89 TRP A O 1
ATOM 704 N N . ARG A 1 92 ? 19.161 30.569 -0.363 1.00 43.35 90 ARG A N 1
ATOM 705 C CA . ARG A 1 92 ? 19.796 29.540 0.451 1.00 48.68 90 ARG A CA 1
ATOM 706 C C . ARG A 1 92 ? 20.286 28.450 -0.488 1.00 47.58 90 ARG A C 1
ATOM 707 O O . ARG A 1 92 ? 19.555 28.025 -1.372 1.00 46.42 90 ARG A O 1
ATOM 715 N N . LEU A 1 93 ? 21.516 27.992 -0.297 1.00 51.13 91 LEU A N 1
ATOM 716 C CA . LEU A 1 93 ? 22.053 26.948 -1.159 1.00 57.37 91 LEU A CA 1
ATOM 717 C C . LEU A 1 93 ? 21.299 25.616 -1.032 1.00 64.71 91 LEU A C 1
ATOM 718 O O . LEU A 1 93 ? 20.851 25.054 -2.036 1.00 68.23 91 LEU A O 1
ATOM 723 N N . LYS A 1 94 ? 21.134 25.126 0.195 1.00 71.15 92 LYS A N 1
ATOM 724 C CA . LYS A 1 94 ? 20.451 23.857 0.418 1.00 75.28 92 LYS A CA 1
ATOM 725 C C . LYS A 1 94 ? 18.963 23.870 0.112 1.00 79.63 92 LYS A C 1
ATOM 726 O O . LYS A 1 94 ? 18.292 22.851 0.267 1.00 83.05 92 LYS A O 1
ATOM 732 N N . GLY A 1 95 ? 18.441 25.008 -0.324 1.00 81.75 93 GLY A N 1
ATOM 733 C CA . GLY A 1 95 ? 17.023 25.068 -0.630 1.00 86.29 93 GLY A CA 1
ATOM 734 C C . GLY A 1 95 ? 16.741 25.315 -2.097 1.00 89.91 93 GLY A C 1
ATOM 735 O O . GLY A 1 95 ? 17.568 25.011 -2.959 1.00 91.21 93 GLY A O 1
ATOM 736 N N . ASN A 1 96 ? 15.561 25.861 -2.379 1.00 91.42 94 ASN A N 1
ATOM 737 C CA . ASN A 1 96 ? 15.156 26.180 -3.744 1.00 93.76 94 ASN A CA 1
ATOM 738 C C . ASN A 1 96 ? 15.895 27.455 -4.164 1.00 94.18 94 ASN A C 1
ATOM 739 O O . ASN A 1 96 ? 16.263 28.274 -3.315 1.00 95.82 94 ASN A O 1
ATOM 744 N N . GLY A 1 97 ? 16.110 27.621 -5.467 1.00 91.92 95 GLY A N 1
ATOM 745 C CA . GLY A 1 97 ? 16.813 28.796 -5.963 1.00 88.08 95 GLY A CA 1
ATOM 746 C C . GLY A 1 97 ? 16.013 30.084 -5.884 1.00 83.79 95 GLY A C 1
ATOM 747 O O . GLY A 1 97 ? 16.435 31.125 -6.394 1.00 83.95 95 GLY A O 1
ATOM 748 N N . GLU A 1 98 ? 14.857 30.007 -5.232 1.00 78.83 96 GLU A N 1
ATOM 749 C CA . GLU A 1 98 ? 13.956 31.144 -5.068 1.00 77.44 96 GLU A CA 1
ATOM 750 C C . GLU A 1 98 ? 14.625 32.307 -4.328 1.00 73.19 96 GLU A C 1
ATOM 751 O O . GLU A 1 98 ? 15.212 32.112 -3.263 1.00 70.06 96 GLU A O 1
ATOM 757 N N . GLU A 1 99 ? 14.534 33.518 -4.876 1.00 69.34 97 GLU A N 1
ATOM 758 C CA . GLU A 1 99 ? 15.149 34.661 -4.211 1.00 65.39 97 GLU A CA 1
ATOM 759 C C . GLU A 1 99 ? 14.419 34.945 -2.906 1.00 63.54 97 GLU A C 1
ATOM 760 O O . GLU A 1 99 ? 13.230 34.629 -2.759 1.00 64.32 97 GLU A O 1
ATOM 766 N N . GLU A 1 100 ? 15.131 35.555 -1.964 1.00 54.25 98 GLU A N 1
ATOM 767 C CA . GLU A 1 100 ? 14.565 35.845 -0.657 1.00 46.01 98 GLU A CA 1
ATOM 768 C C . GLU A 1 100 ? 15.328 36.990 0.007 1.00 41.05 98 GLU A C 1
ATOM 769 O O . GLU A 1 100 ? 16.538 37.106 -0.165 1.00 32.37 98 GLU A O 1
ATOM 775 N N . ALA A 1 101 ? 14.614 37.833 0.756 1.00 36.94 99 ALA A N 1
ATOM 776 C CA . ALA A 1 101 ? 15.230 38.964 1.457 1.00 35.35 99 ALA A CA 1
ATOM 777 C C . ALA A 1 101 ? 15.485 38.567 2.910 1.00 33.65 99 ALA A C 1
ATOM 778 O O . ALA A 1 101 ? 14.566 38.207 3.641 1.00 34.41 99 ALA A O 1
ATOM 780 N N . LEU A 1 102 ? 16.736 38.653 3.331 1.00 31.00 100 LEU A N 1
ATOM 781 C CA . LEU A 1 102 ? 17.104 38.264 4.681 1.00 33.39 100 LEU A CA 1
ATOM 782 C C . LEU A 1 102 ? 17.768 39.423 5.401 1.00 28.48 100 LEU A C 1
ATOM 783 O O . LEU A 1 102 ? 18.605 40.106 4.816 1.00 30.60 100 LEU A O 1
ATOM 788 N N . PRO A 1 103 ? 17.395 39.670 6.675 1.00 26.92 101 PRO A N 1
ATOM 789 C CA . PRO A 1 103 ? 18.016 40.777 7.428 1.00 24.62 101 PRO A CA 1
ATOM 790 C C . PRO A 1 103 ? 19.492 40.421 7.565 1.00 25.41 101 PRO A C 1
ATOM 791 O O . PRO A 1 103 ? 19.823 39.233 7.771 1.00 26.15 101 PRO A O 1
ATOM 795 N N . ILE A 1 104 ? 20.374 41.417 7.470 1.00 19.44 102 ILE A N 1
ATOM 796 C CA . ILE A 1 104 ? 21.812 41.145 7.562 1.00 23.40 102 ILE A CA 1
ATOM 797 C C . ILE A 1 104 ? 22.220 40.538 8.907 1.00 26.65 102 ILE A C 1
ATOM 798 O O . ILE A 1 104 ? 23.280 39.904 9.028 1.00 26.27 102 ILE A O 1
ATOM 803 N N . SER A 1 105 ? 21.365 40.697 9.913 1.00 23.93 103 SER A N 1
ATOM 804 C CA . SER A 1 105 ? 21.651 40.129 11.228 1.00 23.81 103 SER A CA 1
ATOM 805 C C . SER A 1 105 ? 21.597 38.585 11.197 1.00 27.18 103 SER A C 1
ATOM 806 O O . SER A 1 105 ? 22.025 37.928 12.146 1.00 27.83 103 SER A O 1
ATOM 809 N N . LEU A 1 106 ? 21.057 38.006 10.123 1.00 23.50 104 LEU A N 1
ATOM 810 C CA . LEU A 1 106 ? 20.989 36.548 10.024 1.00 28.91 104 LEU A CA 1
ATOM 811 C C . LEU A 1 106 ? 22.150 35.923 9.200 1.00 35.77 104 LEU A C 1
ATOM 812 O O . LEU A 1 106 ? 22.109 34.739 8.890 1.00 35.74 104 LEU A O 1
ATOM 817 N N . LEU A 1 107 ? 23.170 36.722 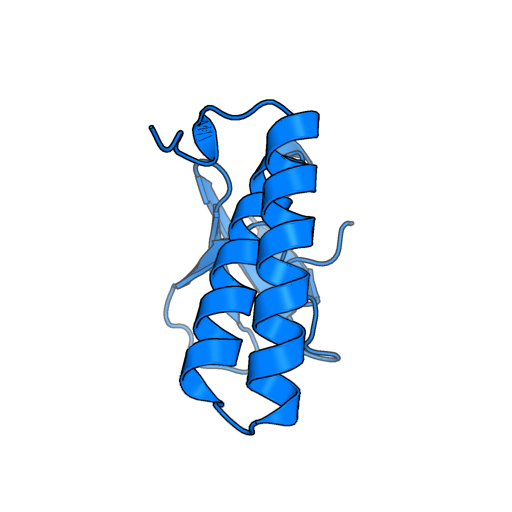8.867 1.00 30.48 105 LEU A N 1
ATOM 818 C CA . LEU A 1 107 ? 24.335 36.261 8.101 1.00 35.93 105 LEU A CA 1
ATOM 819 C C . LEU A 1 107 ? 25.576 36.317 8.993 1.00 34.85 105 LEU A C 1
ATOM 820 O O . LEU A 1 107 ? 25.936 37.381 9.490 1.00 35.33 105 LEU A O 1
ATOM 825 N N . ARG A 1 108 ? 26.223 35.179 9.216 1.00 38.16 106 ARG A N 1
ATOM 826 C CA . ARG A 1 108 ? 27.388 35.171 10.080 1.00 45.94 106 ARG A CA 1
ATOM 827 C C . ARG A 1 108 ? 28.480 36.065 9.544 1.00 52.40 106 ARG A C 1
ATOM 828 O O . ARG A 1 108 ? 29.022 35.822 8.462 1.00 47.59 106 ARG A O 1
ATOM 836 N N . LYS A 1 109 ? 28.750 37.122 10.313 1.00 61.00 107 LYS A N 1
ATOM 837 C CA . LYS A 1 109 ? 29.745 38.146 10.005 1.00 74.51 107 LYS A CA 1
ATOM 838 C C . LYS A 1 109 ? 31.003 37.496 9.438 1.00 81.15 107 LYS A C 1
ATOM 839 O O . LYS A 1 109 ? 31.431 36.445 9.918 1.00 82.23 107 LYS A O 1
ATOM 845 N N . PRO A 1 110 ? 31.607 38.118 8.408 1.00 88.29 108 PRO A N 1
ATOM 846 C CA . PRO A 1 110 ? 32.820 37.656 7.721 1.00 91.78 108 PRO A CA 1
ATOM 847 C C . PRO A 1 110 ? 33.586 36.500 8.374 1.00 94.37 108 PRO A C 1
ATOM 848 O O . PRO A 1 110 ? 34.625 36.762 9.019 1.00 93.25 108 PRO A O 1
#

Organism: Geobacillus kaustophilus (strain HTA426) (NCBI:txid235909)